Protein AF-A0A8S9IK93-F1 (afdb_monomer_lite)

pLDDT: mean 81.94, std 17.73, range [39.72, 95.69]

Foldseek 3Di:
DAQEEDEDQDAAEAELEEDEFDLDPVTQENYDYPPDDPVGQLCHHHDYYNYHGHPNHDYDGRHVCCVVVVVVPPDDDDD

Structure (mmCIF, N/CA/C/O backbone):
data_AF-A0A8S9IK93-F1
#
_entry.id   AF-A0A8S9IK93-F1
#
loop_
_atom_site.group_PDB
_atom_site.id
_atom_site.type_symbol
_atom_site.label_atom_id
_atom_site.label_alt_id
_atom_site.label_comp_id
_atom_site.label_asym_id
_atom_site.label_entity_id
_atom_site.label_seq_id
_atom_site.pdbx_PDB_ins_code
_atom_site.Cartn_x
_atom_site.Cartn_y
_atom_site.Cartn_z
_atom_site.occupancy
_atom_site.B_iso_or_equiv
_atom_site.auth_seq_id
_atom_site.auth_comp_id
_atom_site.auth_asym_id
_atom_site.auth_atom_id
_atom_site.pdbx_PDB_model_num
ATOM 1 N N . MET A 1 1 ? 2.465 0.306 -12.122 1.00 80.19 1 MET A N 1
ATOM 2 C CA . MET A 1 1 ? 1.585 -0.784 -11.660 1.00 80.19 1 MET A CA 1
ATOM 3 C C . MET A 1 1 ? 1.726 -0.905 -10.152 1.00 80.19 1 MET A C 1
ATOM 5 O O . MET A 1 1 ? 2.844 -0.769 -9.673 1.00 80.19 1 MET A O 1
ATOM 9 N N . TYR A 1 2 ? 0.627 -1.107 -9.433 1.00 88.19 2 TYR A N 1
ATOM 10 C CA . TYR A 1 2 ? 0.580 -1.323 -7.981 1.00 88.19 2 TYR A CA 1
ATOM 11 C C . TYR A 1 2 ? -0.370 -2.492 -7.696 1.00 88.19 2 TYR A C 1
ATOM 13 O O . TYR A 1 2 ? -1.164 -2.853 -8.564 1.00 88.19 2 TYR A O 1
ATOM 21 N N . ALA A 1 3 ? -0.282 -3.099 -6.512 1.00 89.94 3 ALA A N 1
ATOM 22 C CA . ALA A 1 3 ? -1.112 -4.255 -6.161 1.00 89.94 3 ALA A CA 1
ATOM 23 C C . ALA A 1 3 ? -2.351 -3.868 -5.341 1.00 89.94 3 ALA A C 1
ATOM 25 O O . ALA A 1 3 ? -3.390 -4.509 -5.450 1.00 89.94 3 ALA A O 1
ATOM 26 N N . ILE A 1 4 ? -2.249 -2.814 -4.532 1.00 90.44 4 ILE A N 1
ATOM 27 C CA . ILE A 1 4 ? -3.324 -2.309 -3.683 1.00 90.44 4 ILE A CA 1
ATOM 28 C C . ILE A 1 4 ? -3.510 -0.832 -3.995 1.00 90.44 4 ILE A C 1
ATOM 30 O O . ILE A 1 4 ? -2.564 -0.053 -3.899 1.00 90.44 4 ILE A O 1
ATOM 34 N N . GLY A 1 5 ? -4.728 -0.426 -4.327 1.00 92.19 5 GLY A N 1
ATOM 35 C CA . GLY A 1 5 ? -5.035 0.984 -4.499 1.00 92.19 5 GLY A CA 1
ATOM 36 C C . GLY A 1 5 ? -6.492 1.303 -4.250 1.00 92.19 5 GLY A C 1
ATOM 37 O O . GLY A 1 5 ? -7.327 0.417 -4.071 1.00 92.19 5 GLY A O 1
ATOM 38 N N . GLY A 1 6 ? -6.779 2.595 -4.206 1.00 89.81 6 GLY A N 1
ATOM 39 C CA . GLY A 1 6 ? -8.128 3.087 -4.011 1.00 89.81 6 GLY A CA 1
ATOM 40 C C . GLY A 1 6 ? -8.186 4.604 -4.000 1.00 89.81 6 GLY A C 1
ATOM 41 O O . GLY A 1 6 ? -7.206 5.282 -3.687 1.00 89.81 6 GLY A O 1
ATOM 42 N N . SER A 1 7 ? -9.369 5.111 -4.319 1.00 85.62 7 SER A N 1
ATOM 43 C CA . SER A 1 7 ? -9.763 6.509 -4.199 1.00 85.62 7 SER A CA 1
ATOM 44 C C . SER A 1 7 ? -10.903 6.616 -3.176 1.00 85.62 7 SER A C 1
ATOM 46 O O . SER A 1 7 ? -11.554 5.626 -2.848 1.00 85.62 7 SER A O 1
ATOM 48 N N . ALA A 1 8 ? -11.125 7.810 -2.619 1.00 87.75 8 ALA A N 1
ATOM 49 C CA . ALA A 1 8 ? -12.221 8.091 -1.675 1.00 87.75 8 ALA A CA 1
ATOM 50 C C . ALA A 1 8 ? -12.158 7.415 -0.281 1.00 87.75 8 ALA A C 1
ATOM 52 O O . ALA A 1 8 ? -13.186 7.078 0.296 1.00 87.75 8 ALA A O 1
ATOM 53 N N . ALA A 1 9 ? -10.970 7.318 0.323 1.00 86.62 9 ALA A N 1
ATOM 54 C CA . ALA A 1 9 ? -10.797 6.918 1.729 1.00 86.62 9 ALA A CA 1
ATOM 55 C C . ALA A 1 9 ? -11.271 5.502 2.117 1.00 86.62 9 ALA A C 1
ATOM 57 O O . ALA A 1 9 ? -11.888 5.337 3.174 1.00 86.62 9 ALA A O 1
ATOM 58 N N . PRO A 1 10 ? -10.941 4.452 1.337 1.00 89.62 10 PRO A N 1
ATOM 59 C CA . PRO A 1 10 ? -11.240 3.091 1.750 1.00 89.62 10 PRO A CA 1
ATOM 60 C C . PRO A 1 10 ? -10.431 2.717 2.997 1.00 89.62 10 PRO A C 1
ATOM 62 O O . PRO A 1 10 ? -9.306 3.183 3.204 1.00 89.62 10 PRO A O 1
ATOM 65 N N . THR A 1 11 ? -10.989 1.827 3.813 1.00 89.88 11 THR A N 1
ATOM 66 C CA . THR A 1 11 ? -10.233 1.135 4.862 1.00 89.88 11 THR A CA 1
ATOM 67 C C . THR A 1 11 ? -9.646 -0.139 4.272 1.00 89.88 11 THR A C 1
ATOM 69 O O . THR A 1 11 ? -10.386 -0.957 3.734 1.00 89.88 11 THR A O 1
ATOM 72 N N . ILE A 1 12 ? -8.328 -0.314 4.378 1.00 91.38 12 ILE A N 1
ATOM 73 C CA . ILE A 1 12 ? -7.615 -1.470 3.830 1.00 91.38 12 ILE A CA 1
ATOM 74 C C . ILE A 1 12 ? -6.853 -2.170 4.949 1.00 91.38 12 ILE A C 1
ATOM 76 O O . ILE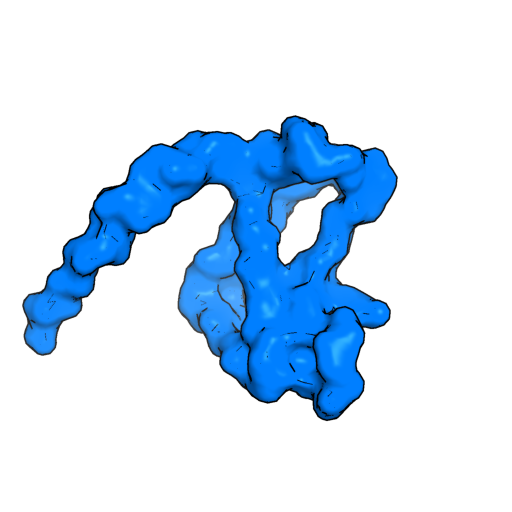 A 1 12 ? -6.011 -1.569 5.615 1.00 91.38 12 ILE A O 1
ATOM 80 N N . ASN A 1 13 ? -7.111 -3.466 5.106 1.00 91.62 13 ASN A N 1
ATOM 81 C CA . ASN A 1 13 ? -6.379 -4.340 6.014 1.00 91.62 13 ASN A CA 1
ATOM 82 C C . ASN A 1 13 ? -5.745 -5.471 5.196 1.00 91.62 13 ASN A C 1
ATOM 84 O O . ASN A 1 13 ? -6.438 -6.386 4.764 1.00 91.62 13 ASN A O 1
ATOM 88 N N . SER A 1 14 ? -4.436 -5.385 4.970 1.00 91.50 14 SER A N 1
ATOM 89 C CA . SER A 1 14 ? -3.637 -6.428 4.325 1.00 91.50 14 SER A CA 1
ATOM 90 C C . SER A 1 14 ? -3.033 -7.337 5.393 1.00 91.50 14 SER A C 1
ATOM 92 O O . SER A 1 14 ? -2.411 -6.838 6.337 1.00 91.50 14 SER A O 1
ATOM 94 N N . GLN A 1 15 ? -3.257 -8.648 5.281 1.00 94.12 15 GLN A N 1
ATOM 95 C CA . GLN A 1 15 ? -2.749 -9.629 6.237 1.00 94.12 15 GLN A CA 1
ATOM 96 C C . GLN A 1 15 ? -2.250 -10.899 5.552 1.00 94.12 15 GLN A C 1
ATOM 98 O O . GLN A 1 15 ? -2.966 -11.486 4.742 1.00 94.12 15 GLN A O 1
ATOM 103 N N . GLY A 1 16 ? -1.049 -11.349 5.927 1.00 93.75 16 GLY A N 1
ATOM 104 C CA . GLY A 1 16 ? -0.479 -12.623 5.475 1.00 93.75 16 GLY A CA 1
ATOM 105 C C . GLY A 1 16 ? -0.232 -12.725 3.964 1.00 93.75 16 GLY A C 1
ATOM 106 O O . GLY A 1 16 ? -0.083 -13.828 3.439 1.00 93.75 16 GLY A O 1
ATOM 107 N N . ASN A 1 17 ? -0.197 -11.599 3.251 1.00 95.56 17 ASN A N 1
ATOM 108 C CA . ASN A 1 17 ? -0.007 -11.563 1.807 1.00 95.56 17 ASN A CA 1
ATOM 109 C C . ASN A 1 17 ? 1.475 -11.655 1.428 1.00 95.56 17 ASN A C 1
ATOM 111 O O . ASN A 1 17 ? 2.370 -11.323 2.206 1.00 95.56 17 ASN A O 1
ATOM 115 N N . ARG A 1 18 ? 1.747 -12.068 0.186 1.00 95.69 18 ARG A N 1
ATOM 116 C CA . ARG A 1 18 ? 3.094 -12.076 -0.399 1.00 95.69 18 ARG A CA 1
ATOM 117 C C . ARG A 1 18 ? 3.137 -11.154 -1.610 1.00 95.69 18 ARG A C 1
ATOM 119 O O . ARG A 1 18 ? 2.503 -11.439 -2.621 1.00 95.69 18 ARG A O 1
ATOM 126 N N . PHE A 1 19 ? 3.944 -10.100 -1.531 1.00 95.19 19 PHE A N 1
ATOM 127 C CA . PHE A 1 19 ? 4.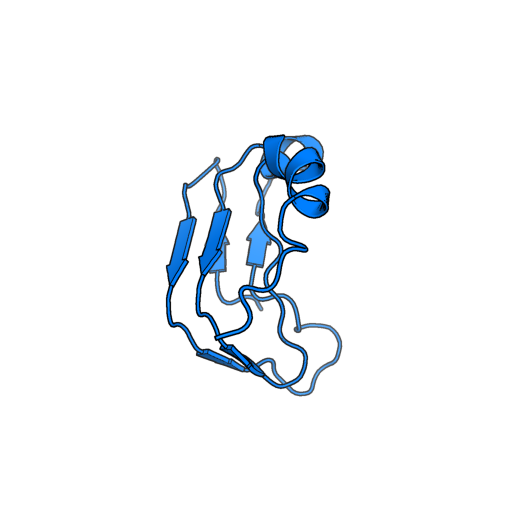142 -9.149 -2.622 1.00 95.19 19 PHE A CA 1
ATOM 128 C C . PHE A 1 19 ? 5.548 -9.280 -3.196 1.00 95.19 19 PHE A C 1
ATOM 130 O O . PHE A 1 19 ? 6.537 -9.052 -2.500 1.00 95.19 19 PHE A O 1
ATOM 137 N N . LEU A 1 20 ? 5.637 -9.636 -4.476 1.00 93.81 20 LEU A N 1
ATOM 138 C CA . LEU A 1 20 ? 6.886 -9.682 -5.228 1.00 93.81 20 LEU A CA 1
ATOM 139 C C . LEU A 1 20 ? 6.914 -8.511 -6.205 1.00 93.81 20 LEU A C 1
ATOM 141 O O . LEU A 1 20 ? 6.139 -8.483 -7.160 1.00 93.81 20 LEU A O 1
ATOM 145 N N . ALA A 1 21 ? 7.807 -7.552 -5.969 1.00 93.44 21 ALA A N 1
ATOM 146 C CA . ALA A 1 21 ? 8.003 -6.472 -6.922 1.00 93.44 21 ALA A CA 1
ATOM 147 C C . ALA A 1 21 ? 8.724 -6.982 -8.188 1.00 93.44 21 ALA A C 1
ATOM 149 O O . ALA A 1 21 ? 9.583 -7.866 -8.089 1.00 93.44 21 ALA A O 1
ATOM 150 N N . PRO A 1 22 ? 8.429 -6.424 -9.374 1.00 92.19 22 PRO A N 1
ATOM 151 C CA . PRO A 1 22 ? 9.222 -6.654 -10.580 1.00 92.19 22 PRO A CA 1
ATOM 152 C C . PRO A 1 22 ? 10.659 -6.138 -10.410 1.00 92.19 22 PRO A C 1
ATOM 154 O O . PRO A 1 22 ? 10.956 -5.366 -9.499 1.00 92.19 22 PRO A O 1
ATOM 157 N N . ASN A 1 23 ? 11.566 -6.551 -11.299 1.00 92.69 23 ASN A N 1
ATOM 158 C CA . ASN A 1 23 ? 12.980 -6.145 -11.244 1.00 92.69 23 ASN A CA 1
ATOM 159 C C . ASN A 1 23 ? 13.208 -4.663 -11.563 1.00 92.69 23 ASN A C 1
ATOM 161 O O . ASN A 1 23 ? 14.249 -4.122 -11.206 1.00 92.69 23 ASN A O 1
ATOM 165 N N . ASP A 1 24 ? 12.229 -4.007 -12.180 1.00 91.12 24 ASP A N 1
ATOM 166 C CA . ASP A 1 24 ? 12.247 -2.567 -12.399 1.00 91.12 24 ASP A CA 1
ATOM 167 C C . ASP A 1 24 ? 12.289 -1.808 -11.057 1.00 91.12 24 ASP A C 1
ATOM 169 O O . ASP A 1 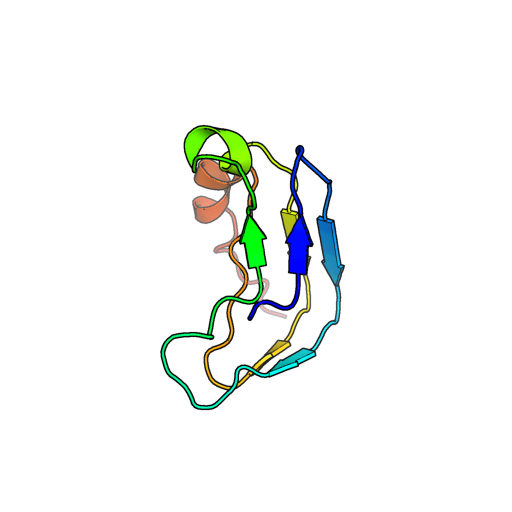24 ? 11.576 -2.132 -10.101 1.00 91.12 24 ASP A O 1
ATOM 173 N N . HIS A 1 25 ? 13.144 -0.793 -10.981 1.00 84.56 25 HIS A N 1
ATOM 174 C CA . HIS A 1 25 ? 13.365 0.009 -9.782 1.00 84.56 25 HIS A CA 1
ATOM 175 C C . HIS A 1 25 ? 12.194 0.944 -9.455 1.00 84.56 25 HIS A C 1
ATOM 177 O O . HIS A 1 25 ? 12.074 1.383 -8.314 1.00 84.56 25 HIS A O 1
ATOM 183 N N . VAL A 1 26 ? 11.322 1.235 -10.423 1.00 86.81 26 VAL A N 1
ATOM 184 C CA . VAL A 1 26 ? 10.233 2.210 -10.260 1.00 86.81 26 VAL A CA 1
ATOM 185 C C . VAL A 1 26 ? 8.987 1.585 -9.616 1.00 86.81 26 VAL A C 1
ATOM 187 O O . VAL A 1 26 ? 8.197 2.276 -8.976 1.00 86.81 26 VAL A O 1
ATOM 190 N N . PHE A 1 27 ? 8.813 0.265 -9.715 1.00 89.19 27 PHE A N 1
ATOM 191 C CA . PHE A 1 27 ? 7.595 -0.430 -9.279 1.00 89.19 27 PHE A CA 1
ATOM 192 C C . PHE A 1 27 ? 7.824 -1.268 -8.019 1.00 89.19 27 PHE A C 1
ATOM 194 O O . PHE A 1 27 ? 7.650 -2.484 -8.020 1.00 89.19 27 PHE A O 1
ATOM 201 N N . LYS A 1 28 ? 8.241 -0.612 -6.933 1.00 92.69 28 LYS A N 1
ATOM 202 C CA . LYS A 1 28 ? 8.472 -1.261 -5.630 1.00 92.69 28 LYS A CA 1
ATOM 203 C C . LYS A 1 28 ? 7.347 -1.028 -4.622 1.00 92.69 28 LYS A C 1
ATOM 205 O O . LYS A 1 28 ? 7.168 -1.822 -3.703 1.00 92.69 28 LYS A O 1
ATOM 210 N N . GLU A 1 29 ? 6.563 0.026 -4.797 1.00 93.38 29 GLU A N 1
ATOM 211 C CA . GLU A 1 29 ? 5.462 0.315 -3.887 1.00 93.38 29 GLU A CA 1
ATOM 212 C C . GLU A 1 29 ? 4.238 -0.556 -4.202 1.00 93.38 29 GLU A C 1
ATOM 214 O O . GLU A 1 29 ? 3.725 -0.579 -5.320 1.00 93.38 29 GLU A O 1
ATOM 219 N N . VAL A 1 30 ? 3.763 -1.283 -3.192 1.00 93.81 30 VAL A N 1
ATOM 220 C CA . VAL A 1 30 ? 2.570 -2.138 -3.263 1.00 93.81 30 VAL A CA 1
ATOM 221 C C . VAL A 1 30 ? 1.297 -1.296 -3.287 1.00 93.81 30 VAL A C 1
ATOM 223 O O . VAL A 1 30 ? 0.320 -1.682 -3.929 1.00 93.81 30 VAL A O 1
ATOM 226 N N . THR A 1 31 ? 1.318 -0.157 -2.598 1.00 94.25 31 THR A N 1
ATOM 227 C CA . THR A 1 31 ? 0.183 0.739 -2.371 1.00 94.25 31 THR A CA 1
ATOM 228 C C . THR A 1 31 ? 0.160 1.918 -3.336 1.00 94.25 31 THR A C 1
ATOM 230 O O . THR A 1 31 ? 1.190 2.529 -3.598 1.00 94.25 31 THR A O 1
ATOM 233 N N . LYS A 1 32 ? -1.027 2.315 -3.796 1.00 92.81 32 LYS A N 1
ATOM 234 C CA . LYS A 1 32 ? -1.236 3.573 -4.518 1.00 92.81 32 LYS A CA 1
ATOM 235 C C . LYS A 1 32 ? -2.492 4.288 -4.037 1.00 92.81 32 LYS A C 1
ATOM 237 O O . LYS A 1 32 ? -3.593 3.749 -4.103 1.00 92.81 32 LYS A O 1
ATOM 242 N N . TYR A 1 33 ? -2.314 5.524 -3.591 1.00 91.31 33 TYR A N 1
ATOM 243 C CA . TYR A 1 33 ? -3.399 6.420 -3.204 1.00 91.31 33 TYR A CA 1
ATOM 244 C C . TYR A 1 33 ? -3.824 7.240 -4.420 1.00 91.31 33 TYR A C 1
ATOM 246 O O . TYR A 1 33 ? -3.083 8.124 -4.853 1.00 91.31 33 TYR A O 1
ATOM 254 N N . GLU A 1 34 ? -4.984 6.923 -4.988 1.00 90.62 34 GLU A N 1
ATOM 255 C CA . GLU A 1 34 ? -5.488 7.592 -6.190 1.00 90.6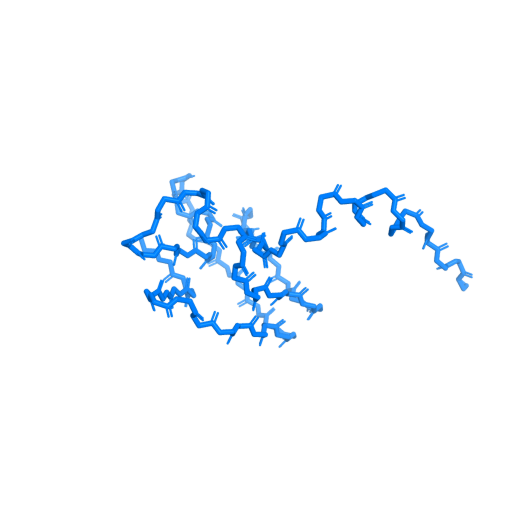2 34 GLU A CA 1
ATOM 256 C C . GLU A 1 34 ? -6.288 8.846 -5.817 1.00 90.62 34 GLU A C 1
ATOM 258 O O . GLU A 1 34 ? -7.023 8.863 -4.823 1.00 90.62 34 GLU A O 1
ATOM 263 N N . ASP A 1 35 ? -6.130 9.907 -6.614 1.00 87.44 35 ASP A N 1
ATOM 264 C CA . ASP A 1 35 ? -6.891 11.165 -6.522 1.00 87.44 35 ASP A CA 1
ATOM 265 C C . ASP A 1 35 ? -6.905 11.824 -5.129 1.00 87.44 35 ASP A C 1
ATOM 267 O O . ASP A 1 35 ? -7.862 12.496 -4.719 1.00 87.44 35 ASP A O 1
ATOM 271 N N . ALA A 1 36 ? -5.831 11.633 -4.361 1.00 86.56 36 ALA A N 1
ATOM 272 C CA . ALA A 1 36 ? -5.697 12.184 -3.023 1.00 86.56 36 ALA A CA 1
ATOM 273 C C . ALA A 1 36 ? -4.294 12.765 -2.793 1.00 86.56 36 ALA A C 1
ATOM 275 O O . ALA A 1 36 ? -3.300 12.063 -2.982 1.00 86.56 36 ALA A O 1
ATOM 276 N N . PRO A 1 37 ? -4.179 14.021 -2.318 1.00 90.06 37 PRO A N 1
ATOM 277 C CA . PRO A 1 37 ? -2.907 14.531 -1.828 1.00 90.06 37 PRO A CA 1
ATOM 278 C C . PRO A 1 37 ? -2.504 13.801 -0.542 1.00 90.06 37 PRO A C 1
ATOM 280 O O . PRO A 1 37 ? -3.351 13.280 0.189 1.00 90.06 37 PRO A O 1
ATOM 283 N N . GLN A 1 38 ? -1.209 13.823 -0.223 1.00 85.69 38 GLN A N 1
ATOM 284 C CA . GLN A 1 38 ? -0.655 13.174 0.970 1.00 85.69 38 GLN A CA 1
ATOM 285 C C . GLN A 1 38 ? -1.340 13.584 2.271 1.00 85.69 38 GLN A C 1
ATOM 287 O O . GLN A 1 38 ? -1.664 12.731 3.092 1.00 85.69 38 GLN A O 1
ATOM 292 N N . SER A 1 39 ? -1.662 14.867 2.427 1.00 88.12 39 SER A N 1
ATOM 293 C CA . SER A 1 39 ? -2.406 15.375 3.584 1.00 88.12 39 SER A CA 1
ATOM 294 C C . SER A 1 39 ? -3.781 14.721 3.765 1.00 88.12 39 SER A C 1
ATOM 296 O O . SER A 1 39 ? -4.259 14.605 4.890 1.00 88.12 39 SER A O 1
ATOM 298 N N . LYS A 1 40 ? -4.416 14.273 2.676 1.00 88.50 40 LYS A N 1
ATOM 299 C CA . LYS A 1 40 ? -5.726 13.618 2.698 1.00 88.50 40 LYS A CA 1
ATOM 300 C C . LYS A 1 40 ? -5.586 12.128 2.973 1.00 88.50 40 LYS A C 1
ATOM 302 O O . LYS A 1 40 ? -6.253 11.623 3.875 1.00 88.50 40 LYS A O 1
ATOM 307 N N . TRP A 1 41 ? -4.731 11.433 2.221 1.00 88.19 41 TRP A N 1
ATOM 308 C CA . TRP A 1 41 ? -4.631 9.982 2.347 1.00 88.19 41 TRP A CA 1
ATOM 309 C C . TRP A 1 41 ? -3.915 9.528 3.613 1.00 88.19 41 TRP A C 1
ATOM 311 O O . TRP A 1 41 ? -4.213 8.442 4.086 1.00 88.19 41 TRP A O 1
ATOM 321 N N . LEU A 1 42 ? -3.073 10.357 4.245 1.00 87.88 42 LEU A N 1
ATOM 322 C CA . LEU A 1 42 ? -2.486 10.041 5.557 1.00 87.88 42 LEU A CA 1
ATOM 323 C C . LEU A 1 42 ? -3.540 9.777 6.647 1.00 87.88 42 LEU A C 1
ATOM 325 O O . LEU A 1 42 ? -3.248 9.080 7.617 1.00 87.88 42 LEU A O 1
ATOM 329 N N . ASN A 1 43 ? -4.758 10.302 6.487 1.00 86.31 43 ASN A N 1
ATOM 330 C CA . ASN A 1 43 ? -5.877 10.066 7.402 1.00 86.31 43 ASN A CA 1
ATOM 331 C C . ASN A 1 43 ? -6.640 8.767 7.113 1.00 86.31 43 ASN A C 1
ATOM 333 O O . ASN A 1 43 ? -7.524 8.397 7.883 1.00 86.31 43 ASN A O 1
ATOM 337 N N . TRP A 1 44 ? -6.342 8.082 6.008 1.00 90.69 44 TRP A N 1
ATOM 338 C CA . TRP A 1 44 ? -6.995 6.820 5.678 1.00 90.69 44 TRP A CA 1
ATOM 339 C C . TRP A 1 44 ? -6.493 5.718 6.601 1.00 90.69 44 TRP A C 1
ATOM 341 O O . TRP A 1 44 ? -5.502 5.877 7.309 1.00 90.69 44 TRP A O 1
ATOM 351 N N . ASN A 1 45 ? -7.212 4.602 6.625 1.00 89.88 45 ASN A N 1
ATOM 352 C CA . ASN A 1 45 ? -6.911 3.497 7.517 1.00 89.88 45 ASN A CA 1
ATOM 353 C C . ASN A 1 45 ? -6.363 2.312 6.720 1.00 89.88 45 ASN A C 1
ATOM 355 O O . ASN A 1 45 ? -7.107 1.382 6.411 1.00 89.88 45 ASN A O 1
ATOM 359 N N . TRP A 1 46 ? -5.090 2.387 6.322 1.00 92.25 46 TRP A N 1
ATOM 360 C CA . TRP A 1 46 ? -4.415 1.341 5.548 1.00 92.25 46 TRP A CA 1
ATOM 361 C C . TRP A 1 46 ? -3.359 0.660 6.411 1.00 92.25 46 TRP A C 1
ATOM 363 O O . TRP A 1 46 ? -2.430 1.290 6.929 1.00 92.25 46 TRP A O 1
ATOM 373 N N . ARG A 1 47 ? -3.506 -0.649 6.592 1.00 92.31 47 ARG A N 1
ATOM 374 C CA . ARG A 1 47 ? -2.668 -1.456 7.479 1.00 92.31 47 ARG A CA 1
ATOM 375 C C . ARG A 1 47 ? -2.147 -2.681 6.747 1.00 92.31 47 ARG A C 1
ATOM 377 O O . ARG A 1 47 ? -2.838 -3.248 5.910 1.00 92.31 47 ARG A O 1
ATOM 384 N N . SER A 1 48 ? -0.946 -3.080 7.135 1.00 92.19 48 SER A N 1
ATOM 385 C CA . SER A 1 48 ? -0.292 -4.317 6.731 1.00 92.19 48 SER A CA 1
ATOM 386 C C . SER A 1 48 ? 0.193 -5.029 7.993 1.00 92.19 48 SER A C 1
ATOM 388 O O . SER A 1 48 ? 0.754 -4.383 8.889 1.00 92.19 48 SER A O 1
ATOM 390 N N . GLU A 1 49 ? -0.073 -6.328 8.097 1.00 91.25 49 GLU A N 1
ATOM 391 C CA . GLU A 1 49 ? 0.338 -7.166 9.223 1.00 91.25 49 GLU A CA 1
ATOM 392 C C . GLU A 1 49 ? 0.671 -8.586 8.755 1.00 91.25 49 GLU A C 1
ATOM 394 O O . GLU A 1 49 ? -0.133 -9.252 8.116 1.00 91.25 49 GLU A O 1
ATOM 399 N N . GLY A 1 50 ? 1.879 -9.064 9.062 1.00 92.00 50 GLY A N 1
ATOM 400 C CA . GLY A 1 50 ? 2.323 -10.395 8.632 1.00 92.00 50 GLY A CA 1
ATOM 401 C C . GLY A 1 50 ? 2.547 -10.539 7.121 1.00 92.00 50 GLY A C 1
ATOM 402 O O . GLY A 1 50 ? 2.749 -11.656 6.653 1.00 92.00 50 GLY A O 1
ATOM 403 N N . ASP A 1 51 ? 2.522 -9.443 6.358 1.00 93.88 51 ASP A N 1
ATOM 404 C CA . ASP A 1 51 ? 2.810 -9.472 4.924 1.00 93.88 51 ASP A CA 1
ATOM 405 C C . ASP A 1 51 ? 4.311 -9.660 4.654 1.00 93.88 51 ASP A C 1
ATOM 407 O O . ASP A 1 51 ? 5.168 -9.093 5.339 1.00 93.88 51 ASP A O 1
ATOM 411 N N . LEU A 1 52 ? 4.628 -10.423 3.608 1.00 94.44 52 LEU A N 1
ATOM 412 C CA . LEU A 1 52 ? 5.984 -10.657 3.128 1.00 94.44 52 LEU A CA 1
ATOM 413 C C . LEU A 1 52 ? 6.248 -9.856 1.853 1.00 94.44 52 LEU A C 1
ATOM 415 O O . LEU A 1 52 ? 5.613 -10.072 0.819 1.00 94.44 52 LEU A O 1
ATOM 419 N N . PHE A 1 53 ? 7.254 -8.991 1.913 1.00 93.31 53 PHE A N 1
ATOM 420 C CA . PHE A 1 53 ? 7.682 -8.176 0.785 1.00 93.31 53 PHE A CA 1
ATOM 421 C C . PHE A 1 53 ? 8.992 -8.699 0.201 1.00 93.31 53 PHE A C 1
ATOM 423 O O . PHE A 1 53 ? 9.994 -8.836 0.901 1.00 93.31 53 PHE A O 1
ATOM 430 N N . LEU A 1 54 ? 8.982 -8.999 -1.094 1.00 93.56 54 LEU A N 1
ATOM 431 C CA . LEU A 1 54 ? 10.105 -9.575 -1.822 1.00 93.56 54 LEU A CA 1
ATOM 432 C C . LEU A 1 54 ? 10.580 -8.628 -2.922 1.00 93.56 54 LEU A C 1
ATOM 434 O O . LEU A 1 54 ? 9.809 -7.836 -3.466 1.00 93.56 54 LEU A O 1
ATOM 438 N N . ASN A 1 55 ? 11.862 -8.744 -3.268 1.00 93.50 55 ASN A N 1
ATOM 439 C CA . ASN A 1 55 ? 12.506 -7.944 -4.311 1.00 93.50 55 ASN A CA 1
ATOM 440 C C . ASN A 1 55 ? 12.390 -6.421 -4.083 1.00 93.50 55 ASN A C 1
ATOM 442 O O . ASN A 1 55 ? 12.192 -5.651 -5.022 1.00 93.50 55 ASN A O 1
ATOM 446 N N . GLY A 1 56 ? 12.471 -5.985 -2.822 1.00 91.06 56 GLY A N 1
ATOM 447 C CA . GLY A 1 56 ? 12.374 -4.573 -2.444 1.00 91.06 56 GLY A CA 1
ATOM 448 C C . GLY A 1 56 ? 10.956 -4.003 -2.461 1.00 91.06 56 GLY A C 1
ATOM 449 O O . GLY A 1 56 ? 10.814 -2.786 -2.396 1.00 91.06 56 GLY A O 1
ATOM 450 N N . ALA A 1 57 ? 9.922 -4.848 -2.556 1.00 94.62 57 ALA A N 1
ATOM 451 C CA . ALA A 1 57 ? 8.546 -4.399 -2.393 1.00 94.62 57 ALA A CA 1
ATOM 452 C C . ALA A 1 57 ? 8.343 -3.721 -1.025 1.00 94.62 57 ALA A C 1
ATOM 454 O O . ALA A 1 57 ? 8.993 -4.081 -0.042 1.00 94.62 57 ALA A 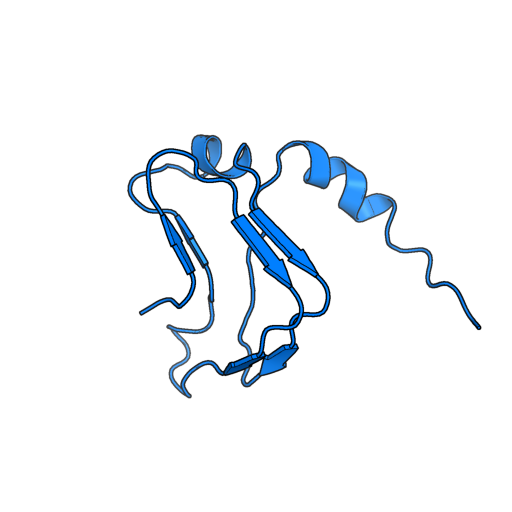O 1
ATOM 455 N N . PHE A 1 58 ? 7.432 -2.757 -0.937 1.00 93.00 58 PHE A N 1
ATOM 456 C CA . PHE A 1 58 ? 7.066 -2.156 0.345 1.00 93.00 58 PHE A CA 1
ATOM 457 C C . PHE A 1 58 ? 5.628 -1.643 0.356 1.00 93.00 58 PHE A C 1
ATOM 459 O O . PHE A 1 58 ? 5.052 -1.320 -0.681 1.00 93.00 58 PHE A O 1
ATOM 466 N N . PHE A 1 59 ? 5.058 -1.556 1.555 1.00 92.81 59 PHE A N 1
ATOM 467 C CA . PHE A 1 59 ? 3.726 -1.015 1.808 1.00 92.81 59 PHE A CA 1
ATOM 468 C C . PHE A 1 59 ? 3.848 0.303 2.563 1.00 92.81 59 PHE A C 1
ATOM 470 O O . PHE A 1 59 ? 4.486 0.355 3.617 1.00 92.81 59 PHE A O 1
ATOM 477 N N . THR A 1 60 ? 3.203 1.352 2.059 1.00 92.19 60 THR A N 1
ATOM 478 C CA . THR A 1 60 ? 3.134 2.645 2.743 1.00 92.19 60 THR A CA 1
ATOM 479 C C . THR A 1 60 ? 1.850 2.693 3.566 1.00 92.19 60 THR A C 1
ATOM 481 O O . THR A 1 60 ? 0.773 2.835 2.988 1.00 92.19 60 THR A O 1
ATOM 484 N N . PRO A 1 61 ? 1.906 2.575 4.906 1.00 89.44 61 PRO A N 1
ATOM 485 C CA . PRO A 1 61 ? 0.710 2.672 5.727 1.00 89.44 61 PRO A CA 1
ATOM 486 C C . PRO A 1 61 ? 0.192 4.109 5.783 1.00 89.44 61 PRO A C 1
ATOM 488 O O . PRO A 1 61 ? 0.951 5.052 6.004 1.00 89.44 61 PRO A O 1
ATOM 491 N N . ALA A 1 62 ? -1.122 4.253 5.671 1.00 85.31 62 ALA A N 1
ATOM 492 C CA . ALA A 1 62 ? -1.845 5.470 5.998 1.00 85.31 62 ALA A CA 1
ATOM 493 C C . ALA A 1 62 ? -2.512 5.276 7.348 1.00 85.31 62 ALA A C 1
ATOM 495 O O . ALA A 1 62 ? -3.237 4.299 7.503 1.00 85.31 62 ALA A O 1
ATOM 496 N N . LEU A 1 63 ? -2.220 6.153 8.309 1.00 80.62 63 LEU A N 1
ATOM 497 C CA . LEU A 1 63 ? -2.933 6.313 9.577 1.00 80.62 63 LEU A CA 1
ATOM 498 C C . LEU A 1 63 ? -2.324 7.517 10.316 1.00 80.62 63 LEU A C 1
ATOM 500 O O . LEU A 1 63 ? -1.193 7.435 10.800 1.00 80.62 63 LEU A O 1
ATOM 504 N N . TRP A 1 64 ? -3.084 8.604 10.464 1.00 63.53 64 TRP A N 1
ATOM 505 C CA . TRP A 1 64 ? -2.616 9.880 11.032 1.00 63.53 64 TRP A CA 1
ATOM 506 C C . TRP A 1 64 ? -1.957 9.736 12.413 1.00 63.53 64 TRP A C 1
ATOM 508 O O . TRP A 1 64 ? -0.886 10.286 12.664 1.00 63.53 64 TRP A O 1
ATOM 518 N N . TRP A 1 65 ? -2.518 8.896 13.288 1.00 57.53 65 TRP A N 1
ATOM 519 C CA . TRP A 1 65 ? -1.990 8.711 14.644 1.00 57.53 65 TRP A CA 1
ATOM 520 C C . TRP A 1 65 ? -0.682 7.895 14.701 1.00 57.53 65 TRP A C 1
ATOM 522 O O . TRP A 1 65 ? 0.051 7.952 15.690 1.00 57.53 65 TRP A O 1
ATOM 532 N N . LYS A 1 66 ? -0.328 7.149 13.640 1.00 58.56 66 LYS A N 1
ATOM 533 C CA . LYS A 1 66 ? 0.863 6.283 13.646 1.00 58.56 66 LYS A CA 1
ATOM 534 C C . LYS A 1 66 ? 2.186 7.041 13.519 1.00 58.56 66 LYS A C 1
ATOM 536 O O . LYS A 1 66 ? 3.221 6.445 13.820 1.00 58.56 66 LYS A O 1
ATOM 541 N N . SER A 1 67 ? 2.170 8.339 13.197 1.00 51.72 67 SER A N 1
ATOM 542 C CA . SER A 1 67 ? 3.371 9.179 13.327 1.00 51.72 67 SER A CA 1
ATOM 543 C C . SER A 1 67 ? 3.884 9.227 14.775 1.00 51.72 67 SER A C 1
ATOM 545 O O . SER A 1 67 ? 5.085 9.353 14.985 1.00 51.72 67 SER A O 1
ATOM 547 N N . LEU A 1 68 ? 3.006 9.038 15.770 1.00 50.78 68 LEU A N 1
ATOM 548 C CA . LEU A 1 68 ? 3.378 8.938 17.187 1.00 50.78 68 LEU A CA 1
ATOM 549 C C . LEU A 1 68 ? 3.719 7.491 17.610 1.00 50.78 68 LEU A C 1
ATOM 551 O O . LEU A 1 68 ? 4.566 7.280 18.473 1.00 50.78 68 LEU A O 1
ATOM 555 N N . PHE A 1 69 ? 3.140 6.469 16.961 1.00 47.72 69 PHE A N 1
ATOM 556 C CA . PHE A 1 69 ? 3.346 5.050 17.327 1.00 47.72 69 PHE A CA 1
ATOM 557 C C . PHE A 1 69 ? 4.590 4.403 16.730 1.00 47.72 69 PHE A C 1
ATOM 559 O O . PHE A 1 69 ? 4.995 3.335 17.196 1.00 47.72 69 PHE A O 1
ATOM 566 N N . LYS A 1 70 ? 5.240 5.043 15.751 1.00 48.97 70 LYS A N 1
ATOM 567 C CA . LYS A 1 70 ? 6.561 4.605 15.279 1.00 48.97 70 LYS A CA 1
ATOM 568 C C . LYS A 1 70 ? 7.611 4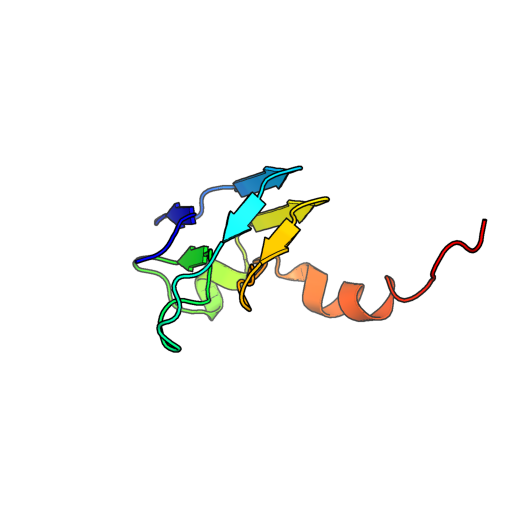.635 16.405 1.00 48.97 70 LYS A C 1
ATOM 570 O O . LYS A 1 70 ? 8.560 3.864 16.345 1.00 48.97 70 LYS A O 1
ATOM 575 N N . LEU A 1 71 ? 7.388 5.426 17.464 1.00 40.91 71 LEU A N 1
ATOM 576 C CA . LEU A 1 71 ? 8.217 5.437 18.674 1.00 40.91 71 LEU A CA 1
ATOM 577 C C . LEU A 1 71 ? 7.940 4.253 19.627 1.00 40.91 71 LEU A C 1
ATOM 579 O O . LEU A 1 71 ? 8.823 3.850 20.374 1.00 40.91 71 LEU A O 1
ATOM 583 N N . CYS A 1 72 ? 6.733 3.675 19.611 1.00 42.69 72 CYS A N 1
ATOM 584 C CA . CYS A 1 72 ? 6.294 2.724 20.643 1.00 42.69 72 CYS A CA 1
ATOM 585 C C . CYS A 1 72 ? 6.458 1.242 20.242 1.00 42.69 72 CYS A C 1
ATOM 587 O O . CYS A 1 72 ? 6.543 0.372 21.101 1.00 42.69 72 CYS A O 1
ATOM 589 N N . LYS A 1 73 ? 6.570 0.924 18.942 1.00 46.44 73 LYS A N 1
ATOM 590 C CA . LYS A 1 73 ? 6.746 -0.466 18.462 1.00 46.44 73 LYS A CA 1
ATOM 591 C C . LYS A 1 73 ? 8.198 -0.983 18.445 1.00 46.44 73 LYS A C 1
ATOM 593 O O . LYS A 1 73 ? 8.434 -2.069 17.926 1.00 46.44 73 LYS A O 1
ATOM 598 N N . SER A 1 74 ? 9.168 -0.262 19.017 1.00 45.25 74 SER A N 1
ATOM 599 C CA . SER A 1 74 ? 10.561 -0.747 19.110 1.00 45.25 74 SER A CA 1
ATOM 600 C C . SER A 1 74 ? 10.817 -1.739 20.261 1.00 45.25 74 SER A C 1
ATOM 602 O O . SER A 1 74 ? 11.948 -2.201 20.415 1.00 45.25 74 SER A O 1
ATOM 604 N N . PHE A 1 75 ? 9.811 -2.115 21.055 1.00 42.72 75 PHE A N 1
ATOM 605 C CA . PHE A 1 75 ? 9.953 -3.230 21.994 1.00 42.72 75 PHE A CA 1
ATOM 606 C C . PHE A 1 75 ? 9.769 -4.559 21.254 1.00 42.72 75 PHE A C 1
ATOM 608 O O . PHE A 1 75 ? 8.652 -4.999 20.987 1.00 42.72 75 PHE A O 1
ATOM 615 N N . LYS A 1 76 ? 10.888 -5.202 20.906 1.00 42.44 76 LYS A N 1
ATOM 616 C CA . LYS A 1 76 ? 10.899 -6.626 20.564 1.00 42.44 76 LYS A CA 1
ATOM 617 C C . LYS A 1 76 ? 10.564 -7.414 21.832 1.00 42.44 76 LYS A C 1
ATOM 619 O O . LYS A 1 76 ? 11.279 -7.300 22.823 1.00 42.44 76 LYS A O 1
ATOM 624 N N . SER A 1 77 ? 9.503 -8.217 21.795 1.00 39.72 77 SER A N 1
ATOM 625 C CA . SER A 1 77 ? 9.368 -9.340 22.722 1.00 39.72 77 SER A CA 1
ATOM 626 C C . SER A 1 77 ? 10.460 -10.343 22.356 1.00 39.72 77 SER A C 1
ATOM 628 O O . SER A 1 77 ? 10.466 -10.887 21.253 1.00 39.72 77 SER A O 1
ATOM 630 N N . VAL A 1 78 ? 11.440 -10.493 23.245 1.00 43.53 78 VAL A N 1
ATOM 631 C CA . VAL A 1 78 ? 12.353 -11.636 23.240 1.00 43.53 78 VAL A CA 1
ATOM 632 C C . VAL A 1 78 ? 11.562 -12.784 23.859 1.00 43.53 78 VAL A C 1
ATOM 634 O O . VAL A 1 78 ? 11.101 -12.657 24.994 1.00 43.53 78 VAL A O 1
ATOM 637 N N . SER A 1 79 ? 11.336 -13.842 23.082 1.00 41.97 79 SER A N 1
ATOM 638 C CA . SER A 1 79 ? 10.950 -15.166 23.590 1.00 41.97 79 SER A CA 1
ATOM 639 C C . SER A 1 79 ? 12.169 -16.067 23.505 1.00 41.97 79 SER A C 1
ATOM 641 O O . SER A 1 79 ? 12.895 -15.926 22.492 1.00 41.97 79 SER A O 1
#

Sequence (79 aa):
MYAIGGSAAPTINSQGNRFLAPNDHVFKEVTKYEDAPQSKWLNWNWRSEGDLFLNGAFFTPALWWKSLFKLCKSFKSVS

Radius of gyration: 13.69 Å; chains: 1; bounding box: 26×30×36 Å

Secondary structure (DSSP, 8-state):
--SEEESS--EEEEES-EEE--SSSS--BSEEE-S--HHHHTTSEEEEES-EEETT-B-----TTHHHHTTTTT-----

Organism: Brassica cretica (NCBI:txid69181)

InterPro domains:
  IPR011050 Pectin lyase fold/virulence factor [SSF51126] (1-61)
  IPR012334 Pectin lyase fold [G3DSA:2.160.20.10] (1-75)
  IPR018082 AmbAllergen [PR00807] (2-21)
  IPR018082 AmbAllergen [PR00807] (44-68)
  IPR045032 Pectin lyase family [PTHR31683] (1-62)